Protein AF-A0A949AQY8-F1 (afdb_monomer_lite)

Sequence (163 aa):
MTEFRLSLLKDKSLTNIFSSAYTLDAFHAQTDYSQVKEKFYSFITTLPIKVDVLVVDKLLCYEPLKRNPGKMYGIMAGELIKNLCHQSKNTEIVFSRKDSKLKLRQELEAEVERVRLGYLKDHPKLNANLKLSYYHNPHYTHGGLQVADYIAFAIYQIYERGN

Structure (mmCIF, N/CA/C/O backbone):
data_AF-A0A949AQY8-F1
#
_entry.id   AF-A0A949AQY8-F1
#
loop_
_atom_site.group_PDB
_atom_site.id
_atom_site.type_symbol
_atom_site.label_atom_id
_atom_site.label_alt_id
_atom_site.label_comp_id
_atom_site.label_asym_id
_atom_site.label_entity_id
_atom_site.label_seq_id
_atom_site.pdbx_PDB_ins_code
_atom_site.Cartn_x
_atom_site.Cartn_y
_atom_site.Cartn_z
_atom_site.occupancy
_atom_site.B_iso_or_equiv
_atom_site.auth_seq_id
_atom_site.auth_comp_id
_atom_site.auth_asym_id
_atom_site.auth_atom_id
_atom_site.pdbx_PDB_model_num
ATOM 1 N N . MET A 1 1 ? 16.036 -3.724 -0.574 1.00 78.44 1 MET A N 1
ATOM 2 C CA . MET A 1 1 ? 15.665 -2.883 -1.740 1.00 78.44 1 MET A CA 1
ATOM 3 C C . MET A 1 1 ? 16.893 -2.374 -2.487 1.00 78.44 1 MET A C 1
ATOM 5 O O . MET A 1 1 ? 17.013 -2.650 -3.670 1.00 78.44 1 MET A O 1
ATOM 9 N N . THR A 1 2 ? 17.835 -1.699 -1.818 1.00 80.06 2 THR A N 1
ATOM 10 C CA . THR A 1 2 ? 19.100 -1.240 -2.428 1.00 80.06 2 THR A CA 1
ATOM 11 C C . THR A 1 2 ? 19.899 -2.373 -3.074 1.00 80.06 2 THR A C 1
ATOM 13 O O . THR A 1 2 ? 20.317 -2.249 -4.218 1.00 80.06 2 THR A O 1
ATOM 16 N N . GLU A 1 3 ? 20.040 -3.513 -2.395 1.00 81.44 3 GLU A N 1
ATOM 17 C CA . GLU A 1 3 ? 20.748 -4.684 -2.937 1.00 81.44 3 GLU A CA 1
ATOM 18 C C . GLU A 1 3 ? 20.092 -5.246 -4.203 1.00 81.44 3 GLU A C 1
ATOM 20 O O . GLU A 1 3 ? 20.784 -5.553 -5.169 1.00 81.44 3 GLU A O 1
ATOM 25 N N . PHE A 1 4 ? 18.757 -5.306 -4.234 1.00 84.50 4 PHE A N 1
ATOM 26 C CA . PHE A 1 4 ? 18.011 -5.716 -5.423 1.00 84.50 4 PHE A CA 1
ATOM 27 C C . PHE A 1 4 ? 18.206 -4.729 -6.588 1.00 84.50 4 PHE A C 1
ATOM 29 O O . PHE A 1 4 ? 18.426 -5.135 -7.721 1.00 84.50 4 PHE A O 1
ATOM 36 N N . ARG A 1 5 ? 18.222 -3.415 -6.329 1.00 82.94 5 ARG A N 1
ATOM 37 C CA . ARG A 1 5 ? 18.551 -2.425 -7.374 1.00 82.94 5 ARG A CA 1
ATOM 38 C C . ARG A 1 5 ? 19.953 -2.641 -7.939 1.00 82.94 5 ARG A C 1
ATOM 40 O O . ARG A 1 5 ? 20.141 -2.626 -9.152 1.00 82.94 5 ARG A O 1
ATOM 47 N N . LEU A 1 6 ? 20.930 -2.878 -7.063 1.00 81.75 6 LEU A N 1
ATOM 48 C CA . LEU A 1 6 ? 22.305 -3.154 -7.473 1.00 81.75 6 LEU A CA 1
ATOM 49 C C . LEU A 1 6 ? 22.423 -4.458 -8.269 1.00 81.75 6 LEU A C 1
ATOM 51 O O . LEU A 1 6 ? 23.270 -4.533 -9.158 1.00 81.75 6 LEU A O 1
ATOM 55 N N . SER A 1 7 ? 21.602 -5.472 -7.983 1.00 84.44 7 SER A N 1
ATOM 56 C CA . SER A 1 7 ? 21.606 -6.713 -8.763 1.00 84.44 7 SER A CA 1
ATOM 57 C C . SER A 1 7 ? 21.055 -6.501 -10.175 1.00 84.44 7 SER A C 1
ATOM 59 O O . SER A 1 7 ? 21.641 -7.025 -11.118 1.00 84.44 7 SER A O 1
ATOM 61 N N . LEU A 1 8 ? 20.024 -5.664 -10.348 1.00 83.19 8 LEU A N 1
ATOM 62 C CA . LEU A 1 8 ? 19.499 -5.310 -11.673 1.00 83.19 8 LEU A CA 1
ATOM 63 C C . LEU A 1 8 ? 20.511 -4.533 -12.522 1.00 83.19 8 LEU A C 1
ATOM 65 O O . LEU A 1 8 ? 20.662 -4.825 -13.703 1.00 83.19 8 LEU A O 1
ATOM 69 N N . LEU A 1 9 ? 21.240 -3.583 -11.927 1.00 80.94 9 LEU A N 1
ATOM 70 C CA . LEU A 1 9 ? 22.276 -2.816 -12.637 1.00 80.94 9 LEU A CA 1
ATOM 71 C C . LEU A 1 9 ? 23.455 -3.686 -13.102 1.00 80.94 9 LEU A C 1
ATOM 73 O O . LEU A 1 9 ? 24.149 -3.332 -14.051 1.00 80.94 9 LEU A O 1
ATOM 77 N N . LYS A 1 10 ? 23.691 -4.822 -12.435 1.00 82.00 10 LYS A N 1
ATOM 78 C CA . LYS A 1 10 ? 24.730 -5.797 -12.799 1.00 82.00 10 LYS A CA 1
ATOM 79 C C . LYS A 1 10 ? 24.245 -6.838 -13.812 1.00 82.00 10 LYS A C 1
ATOM 81 O O . LYS A 1 10 ? 25.057 -7.621 -14.308 1.00 82.00 10 LYS A O 1
ATOM 86 N N . ASP A 1 11 ? 22.949 -6.872 -14.115 1.00 81.81 11 ASP A N 1
ATOM 87 C CA . ASP A 1 11 ? 22.365 -7.839 -15.035 1.00 81.81 11 ASP A CA 1
ATOM 88 C C . ASP A 1 11 ? 22.599 -7.418 -16.492 1.00 81.81 11 ASP A C 1
ATOM 90 O O . ASP A 1 11 ? 21.939 -6.522 -17.023 1.00 81.81 11 ASP A O 1
ATOM 94 N N . LYS A 1 12 ? 23.525 -8.113 -17.164 1.00 79.81 12 LYS A N 1
ATOM 95 C CA . LYS A 1 12 ? 23.893 -7.861 -18.568 1.00 79.81 12 LYS A CA 1
ATOM 96 C C . LYS A 1 12 ? 22.720 -7.986 -19.548 1.00 79.81 12 LYS A C 1
ATOM 98 O O . LYS A 1 12 ? 22.785 -7.434 -20.642 1.00 79.81 12 LYS A O 1
ATOM 103 N N . SER A 1 13 ? 21.663 -8.722 -19.194 1.00 79.69 13 SER A N 1
ATOM 104 C CA . SER A 1 13 ? 20.462 -8.826 -20.035 1.00 79.69 13 SER A CA 1
ATOM 105 C C . SER A 1 13 ? 19.600 -7.560 -19.981 1.00 79.69 13 SER A C 1
ATOM 107 O O . SER A 1 13 ? 18.867 -7.275 -20.925 1.00 79.69 13 SER A O 1
ATOM 109 N N . LEU A 1 14 ? 19.722 -6.773 -18.906 1.00 77.94 14 LEU A N 1
ATOM 110 C CA . LEU A 1 14 ? 18.962 -5.542 -18.686 1.00 77.94 14 LEU A CA 1
ATOM 111 C C . LEU A 1 14 ? 19.755 -4.280 -19.034 1.00 77.94 14 LEU A C 1
ATOM 113 O O . LEU A 1 14 ? 19.150 -3.250 -19.325 1.00 77.94 14 LEU A O 1
ATOM 117 N N . THR A 1 15 ? 21.090 -4.342 -19.061 1.00 69.50 15 THR A N 1
ATOM 118 C CA . THR A 1 15 ? 21.946 -3.189 -19.403 1.00 69.50 15 THR A CA 1
ATOM 119 C C . THR A 1 15 ? 21.655 -2.607 -20.786 1.00 69.50 15 THR A C 1
ATOM 121 O O . THR A 1 15 ? 21.869 -1.421 -20.992 1.00 69.50 15 THR A O 1
ATOM 124 N N . ASN A 1 16 ? 21.128 -3.412 -21.715 1.00 66.94 16 ASN A N 1
ATOM 125 C CA . ASN A 1 16 ? 20.727 -2.950 -23.051 1.00 66.94 16 ASN A CA 1
ATOM 126 C C . ASN A 1 16 ? 19.332 -2.296 -23.076 1.00 66.94 16 ASN A C 1
ATOM 128 O O . ASN A 1 16 ? 18.973 -1.650 -24.056 1.00 66.94 16 ASN A O 1
ATOM 132 N N . ILE A 1 17 ? 18.536 -2.498 -22.023 1.00 69.56 17 ILE A N 1
ATOM 133 C CA . ILE A 1 17 ? 17.164 -1.989 -21.872 1.00 69.56 17 ILE A CA 1
ATOM 134 C C . ILE A 1 17 ? 17.182 -0.663 -21.105 1.00 69.56 17 ILE A C 1
ATOM 136 O O . ILE A 1 17 ? 16.394 0.244 -21.377 1.00 69.56 17 ILE A O 1
ATOM 140 N N . PHE A 1 18 ? 18.111 -0.520 -20.160 1.00 68.75 18 PHE A N 1
ATOM 141 C CA . PHE A 1 18 ? 18.341 0.740 -19.475 1.00 68.75 18 PHE A CA 1
ATOM 142 C C . PHE A 1 18 ? 19.016 1.727 -20.429 1.00 68.75 18 PHE A C 1
ATOM 144 O O . PHE A 1 18 ? 20.221 1.679 -20.660 1.00 68.75 18 PHE A O 1
ATOM 151 N N . SER A 1 19 ? 18.231 2.647 -20.997 1.00 57.84 19 SER A N 1
ATOM 152 C CA . SER A 1 19 ? 18.802 3.832 -21.646 1.00 57.84 19 SER A CA 1
ATOM 153 C C . SER A 1 19 ? 19.689 4.590 -20.650 1.00 57.84 19 SER A C 1
ATOM 155 O O . SER A 1 19 ? 19.437 4.545 -19.445 1.00 57.84 19 SER A O 1
ATOM 157 N N . SER A 1 20 ? 20.658 5.367 -21.134 1.00 52.75 20 SER A N 1
ATOM 158 C CA . SER A 1 20 ? 21.487 6.242 -20.287 1.00 52.75 20 SER A CA 1
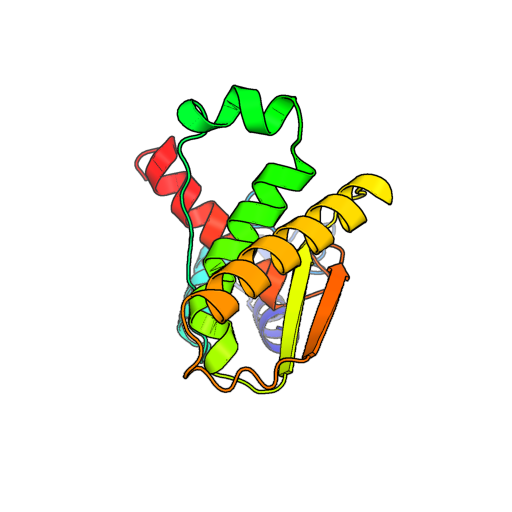ATOM 159 C C . SER A 1 20 ? 20.681 7.247 -19.442 1.00 52.75 20 SER A C 1
ATOM 161 O O . SER A 1 20 ? 21.214 7.789 -18.479 1.00 52.75 20 SER A O 1
ATOM 163 N N . ALA A 1 21 ? 19.404 7.476 -19.778 1.00 50.38 21 ALA A N 1
ATOM 164 C CA . ALA A 1 21 ? 18.471 8.343 -19.060 1.00 50.38 21 ALA A CA 1
ATOM 165 C C . ALA A 1 21 ? 17.556 7.607 -18.058 1.00 50.38 21 ALA A C 1
ATOM 167 O O . ALA A 1 21 ? 16.819 8.259 -17.320 1.00 50.38 21 ALA A O 1
ATOM 168 N N . TYR A 1 22 ? 17.558 6.269 -18.027 1.00 59.12 22 TYR A N 1
ATOM 169 C CA . TYR A 1 22 ? 16.715 5.504 -17.108 1.00 59.12 22 TYR A CA 1
ATOM 170 C C . TYR A 1 22 ? 17.443 5.331 -15.777 1.00 59.12 22 TYR A C 1
ATOM 172 O O . TYR A 1 22 ? 18.309 4.466 -15.630 1.00 59.12 22 TYR A O 1
ATOM 180 N N . THR A 1 23 ? 17.101 6.166 -14.800 1.00 60.38 23 THR A N 1
ATOM 181 C CA . THR A 1 23 ? 17.621 6.017 -13.445 1.00 60.38 23 THR A CA 1
ATOM 182 C C . THR A 1 23 ? 16.751 5.038 -12.6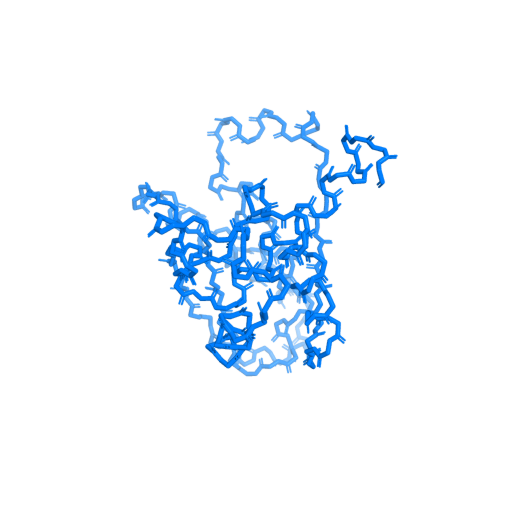58 1.00 60.38 23 THR A C 1
ATOM 184 O O . THR A 1 23 ? 15.545 5.213 -12.500 1.00 60.38 23 THR A O 1
ATOM 187 N N . LEU A 1 24 ? 17.374 3.984 -12.123 1.00 67.81 24 LEU A N 1
ATOM 188 C CA . LEU A 1 24 ? 16.759 3.002 -11.212 1.00 67.81 24 LEU A CA 1
ATOM 189 C C . LEU A 1 24 ? 16.553 3.569 -9.791 1.00 67.81 24 LEU A C 1
ATOM 191 O O . LEU A 1 24 ? 16.626 2.850 -8.789 1.00 67.81 24 LEU A O 1
ATOM 195 N N . ASP A 1 25 ? 16.304 4.874 -9.688 1.00 70.06 25 ASP A N 1
ATOM 196 C CA . ASP A 1 25 ? 16.135 5.583 -8.418 1.00 70.06 25 ASP A CA 1
ATOM 197 C C . ASP A 1 25 ? 14.864 5.127 -7.693 1.00 70.06 25 ASP A C 1
ATOM 199 O O . ASP A 1 25 ? 14.797 5.121 -6.456 1.00 70.06 25 ASP A O 1
ATOM 203 N N . ALA A 1 26 ? 13.866 4.688 -8.461 1.00 76.06 26 ALA A N 1
ATOM 204 C CA . ALA A 1 26 ? 12.582 4.213 -7.983 1.00 76.06 26 ALA A CA 1
ATOM 205 C C . ALA A 1 26 ? 11.979 3.183 -8.938 1.00 76.06 26 ALA A C 1
ATOM 207 O O . ALA A 1 26 ? 12.093 3.326 -10.151 1.00 76.06 26 ALA A O 1
ATOM 208 N N . PHE A 1 27 ? 11.298 2.184 -8.380 1.00 84.31 27 PHE A N 1
ATOM 209 C CA . PHE A 1 27 ? 10.459 1.279 -9.159 1.00 84.31 27 PHE A CA 1
ATOM 210 C C . PHE A 1 27 ? 9.050 1.861 -9.304 1.00 84.31 27 PHE A C 1
ATOM 212 O O . PHE A 1 27 ? 8.491 2.392 -8.340 1.00 84.31 27 PHE A O 1
ATOM 219 N N . HIS A 1 28 ? 8.490 1.743 -10.504 1.00 84.69 28 HIS A N 1
ATOM 220 C CA . HIS A 1 28 ? 7.180 2.247 -10.895 1.00 84.69 28 HIS A CA 1
ATOM 221 C C . HIS A 1 28 ? 6.431 1.196 -11.715 1.00 84.69 28 HIS A C 1
ATOM 223 O O . HIS A 1 28 ? 6.696 0.998 -12.905 1.00 84.69 28 HIS A O 1
ATOM 229 N N . ALA A 1 29 ? 5.430 0.561 -11.110 1.00 87.38 29 ALA A N 1
ATOM 230 C CA . ALA A 1 29 ? 4.773 -0.599 -11.708 1.00 87.38 29 ALA A CA 1
ATOM 231 C C . ALA A 1 29 ? 4.121 -0.305 -13.071 1.00 87.38 29 ALA A C 1
ATOM 233 O O . ALA A 1 29 ? 4.040 -1.178 -13.935 1.00 87.38 29 ALA A O 1
ATOM 234 N N . GLN A 1 30 ? 3.687 0.938 -13.299 1.00 85.88 30 GLN A N 1
ATOM 235 C CA . GLN A 1 30 ? 3.091 1.359 -14.565 1.00 85.88 30 GLN A CA 1
ATOM 236 C C . GLN A 1 30 ? 4.126 1.510 -15.692 1.00 85.88 30 GLN A C 1
ATOM 238 O O . GLN A 1 30 ? 3.874 1.038 -16.802 1.00 85.88 30 GLN A O 1
ATOM 243 N N . THR A 1 31 ? 5.264 2.155 -15.423 1.00 85.75 31 THR A N 1
ATOM 244 C CA . THR A 1 31 ? 6.214 2.623 -16.452 1.00 85.75 31 THR A CA 1
ATOM 245 C C . THR A 1 31 ? 7.440 1.741 -16.622 1.00 85.75 31 THR A C 1
ATOM 247 O O . THR A 1 31 ? 8.113 1.854 -17.642 1.00 85.75 31 THR A O 1
ATOM 250 N N . ASP A 1 32 ? 7.747 0.884 -15.649 1.00 87.19 32 ASP A N 1
ATOM 251 C CA . ASP A 1 32 ? 8.920 0.018 -15.730 1.00 87.19 32 ASP A CA 1
ATOM 252 C C . ASP A 1 32 ? 8.817 -0.963 -16.904 1.00 87.19 32 ASP A C 1
ATOM 254 O O . ASP A 1 32 ? 7.729 -1.342 -17.344 1.00 87.19 32 ASP A O 1
ATOM 258 N N . TYR A 1 33 ? 9.966 -1.392 -17.422 1.00 88.00 33 TYR A N 1
ATOM 259 C CA . TYR A 1 33 ? 10.027 -2.402 -18.477 1.00 88.00 33 TYR A CA 1
ATOM 260 C C . TYR A 1 33 ? 9.546 -3.763 -17.962 1.00 88.00 33 TYR A C 1
ATOM 262 O O . TYR A 1 33 ? 9.762 -4.102 -16.798 1.00 88.00 33 TYR A O 1
ATOM 270 N N . SER A 1 34 ? 8.944 -4.583 -18.826 1.00 88.44 34 SER A N 1
ATOM 271 C CA . SER A 1 34 ? 8.384 -5.889 -18.439 1.00 88.44 34 SER A CA 1
ATOM 272 C C . SER A 1 34 ? 9.394 -6.793 -17.724 1.00 88.44 34 SER A C 1
ATOM 274 O O . SER A 1 34 ? 9.055 -7.409 -16.718 1.00 88.44 34 SER A O 1
ATOM 276 N N . GLN A 1 35 ? 10.651 -6.800 -18.175 1.00 88.81 35 GLN A N 1
ATOM 277 C CA . GLN A 1 35 ? 11.739 -7.579 -17.577 1.00 88.81 35 GLN A CA 1
ATOM 278 C C . GLN A 1 35 ? 12.077 -7.109 -16.154 1.00 88.81 35 GLN A C 1
ATOM 280 O O . GLN A 1 35 ? 12.407 -7.915 -15.285 1.00 88.81 35 GLN A O 1
ATOM 285 N N . VAL A 1 36 ? 11.982 -5.798 -15.899 1.00 88.62 36 VAL A N 1
ATOM 286 C CA . VAL A 1 36 ? 12.145 -5.236 -14.551 1.00 88.62 36 VAL A CA 1
ATOM 287 C C . VAL A 1 36 ? 10.972 -5.662 -13.681 1.00 88.62 36 VAL A C 1
ATOM 289 O O . VAL A 1 36 ? 11.193 -6.103 -12.553 1.00 88.62 36 VAL A O 1
ATOM 292 N N . LYS A 1 37 ? 9.741 -5.603 -14.212 1.00 90.56 37 LYS A N 1
ATOM 293 C CA . LYS A 1 37 ? 8.550 -5.991 -13.452 1.00 90.56 37 LYS A CA 1
ATOM 294 C C . LYS A 1 37 ? 8.589 -7.451 -13.034 1.00 90.56 37 LYS A C 1
ATOM 296 O O . LYS A 1 37 ? 8.368 -7.746 -11.867 1.00 90.56 37 LYS A O 1
ATOM 301 N N . GLU A 1 38 ? 8.924 -8.350 -13.954 1.00 91.62 38 GL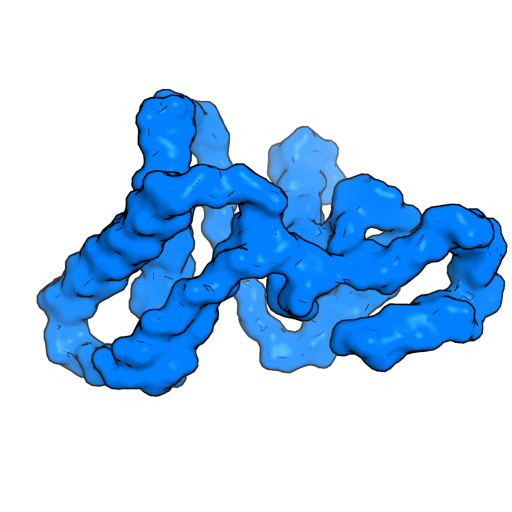U A N 1
ATOM 302 C CA . GLU A 1 38 ? 9.053 -9.785 -13.685 1.00 91.62 38 GLU A CA 1
ATOM 303 C C . GLU A 1 38 ? 10.058 -10.065 -12.559 1.00 91.62 38 GLU A C 1
ATOM 305 O O . GLU A 1 38 ? 9.756 -10.783 -11.599 1.00 91.62 38 GLU A O 1
ATOM 310 N N . LYS A 1 39 ? 11.238 -9.436 -12.623 1.00 91.62 39 LYS A N 1
ATOM 311 C CA . LYS A 1 39 ? 12.260 -9.570 -11.578 1.00 91.62 39 LYS A CA 1
ATOM 312 C C . LYS A 1 39 ? 11.808 -8.963 -10.253 1.00 91.62 39 LYS A C 1
ATOM 314 O O . LYS A 1 39 ? 12.098 -9.539 -9.208 1.00 91.62 39 LYS A O 1
ATOM 319 N N . PHE A 1 40 ? 11.098 -7.834 -10.273 1.00 92.06 40 PHE A N 1
ATOM 320 C CA . PHE A 1 40 ? 10.581 -7.208 -9.056 1.00 92.06 40 PHE A CA 1
ATOM 321 C C . PHE A 1 40 ? 9.479 -8.052 -8.406 1.00 92.06 40 PHE A C 1
ATOM 323 O O . PHE A 1 40 ? 9.522 -8.266 -7.198 1.00 92.06 40 PHE A O 1
ATOM 330 N N . TYR A 1 41 ? 8.548 -8.609 -9.187 1.00 93.75 41 TYR A N 1
ATOM 331 C CA . TYR A 1 41 ? 7.546 -9.552 -8.683 1.00 93.75 41 TYR A CA 1
ATOM 332 C C . TYR A 1 41 ? 8.200 -10.796 -8.089 1.00 93.75 41 TYR A C 1
ATOM 334 O O . TYR A 1 41 ? 7.886 -11.165 -6.959 1.00 93.75 41 TYR A O 1
ATOM 342 N N . SER A 1 42 ? 9.175 -11.378 -8.793 1.00 94.50 42 SER A N 1
ATOM 343 C CA . SER A 1 42 ? 9.957 -12.504 -8.273 1.00 94.50 42 SER A CA 1
ATOM 344 C C . SER A 1 42 ? 10.631 -12.140 -6.950 1.00 94.50 42 SER A C 1
ATOM 346 O O . SER A 1 42 ? 10.521 -12.878 -5.978 1.00 94.50 42 SER A O 1
ATOM 348 N N . PHE A 1 43 ? 11.249 -10.962 -6.856 1.00 94.12 43 PHE A N 1
ATOM 349 C CA . PHE A 1 43 ? 11.843 -10.483 -5.611 1.00 94.12 43 PHE A CA 1
ATOM 350 C C . PHE A 1 43 ? 10.816 -10.341 -4.481 1.00 94.12 43 PHE A C 1
ATOM 352 O O . PHE A 1 43 ? 11.088 -10.810 -3.377 1.00 94.12 43 PHE A O 1
ATOM 359 N N . ILE A 1 44 ? 9.628 -9.781 -4.743 1.00 94.81 44 ILE A N 1
ATOM 360 C CA . ILE A 1 44 ? 8.557 -9.667 -3.739 1.00 94.81 44 ILE A CA 1
ATOM 361 C C . ILE A 1 44 ? 8.217 -11.037 -3.140 1.00 94.81 44 ILE A C 1
ATOM 363 O O . ILE A 1 44 ? 8.080 -11.133 -1.923 1.00 94.81 44 ILE A O 1
ATOM 367 N N . THR A 1 45 ? 8.153 -12.101 -3.949 1.00 94.38 45 THR A N 1
ATOM 368 C CA . THR A 1 45 ? 7.847 -13.459 -3.451 1.00 94.38 45 THR A CA 1
ATOM 369 C C . THR A 1 45 ? 8.900 -14.037 -2.502 1.00 94.38 45 THR A C 1
ATOM 371 O O . THR A 1 45 ? 8.602 -14.961 -1.752 1.00 94.38 45 THR A O 1
ATOM 374 N N . THR A 1 46 ? 10.117 -13.485 -2.494 1.00 95.38 46 THR A N 1
ATOM 375 C CA . THR A 1 46 ? 11.193 -13.901 -1.577 1.00 95.38 46 THR A CA 1
ATOM 376 C C . THR A 1 46 ? 11.187 -13.137 -0.253 1.00 95.38 46 THR A C 1
ATOM 378 O O . THR A 1 46 ? 11.910 -13.501 0.675 1.00 95.38 46 THR A O 1
ATOM 381 N N . LEU A 1 47 ? 10.402 -12.060 -0.154 1.00 94.56 47 LEU A N 1
ATOM 382 C CA . LEU A 1 47 ? 10.349 -11.230 1.041 1.00 94.56 47 LEU A CA 1
ATOM 383 C C . LEU A 1 47 ? 9.517 -11.915 2.137 1.00 94.56 47 LEU A C 1
ATOM 385 O O . LEU A 1 47 ? 8.426 -12.410 1.855 1.00 94.56 47 LEU A O 1
ATOM 389 N N . PRO A 1 48 ? 9.957 -11.879 3.409 1.00 94.25 48 PRO A N 1
ATOM 390 C CA . PRO A 1 48 ? 9.204 -12.420 4.539 1.00 94.25 48 PRO A CA 1
ATOM 391 C C . PRO A 1 48 ? 8.100 -11.441 4.974 1.00 94.25 48 PRO A C 1
ATOM 393 O O . PRO A 1 48 ? 8.087 -10.953 6.104 1.00 94.25 48 PRO A O 1
ATOM 396 N N . ILE A 1 49 ? 7.203 -11.093 4.053 1.00 90.75 49 ILE A N 1
ATOM 397 C CA . ILE A 1 49 ? 6.126 -10.125 4.263 1.00 90.75 49 ILE A CA 1
ATOM 398 C C . ILE A 1 49 ? 4.773 -10.747 3.933 1.00 90.75 49 ILE A C 1
ATOM 400 O O . ILE A 1 49 ? 4.657 -11.614 3.069 1.00 90.75 49 ILE A O 1
ATOM 404 N N . LYS A 1 50 ? 3.732 -10.251 4.598 1.00 90.00 50 LYS A N 1
ATOM 405 C CA . LYS A 1 50 ? 2.340 -10.501 4.231 1.00 90.00 50 LYS A CA 1
ATOM 406 C C . LYS A 1 50 ? 1.783 -9.245 3.576 1.00 90.00 50 LYS A C 1
ATOM 408 O O . LYS A 1 50 ? 2.019 -8.143 4.069 1.00 90.00 50 LYS A O 1
ATOM 413 N N . VAL A 1 51 ? 1.049 -9.418 2.482 1.00 90.19 51 VAL A N 1
ATOM 414 C CA . VAL A 1 51 ? 0.376 -8.316 1.793 1.00 90.19 51 VAL A CA 1
ATOM 415 C C . VAL A 1 51 ? -1.125 -8.550 1.856 1.00 90.19 51 VAL A C 1
ATOM 417 O O . VAL A 1 51 ? -1.629 -9.521 1.301 1.00 90.19 51 VAL A O 1
ATOM 420 N N . ASP A 1 52 ? -1.822 -7.654 2.545 1.00 89.12 52 ASP A N 1
ATOM 421 C CA . ASP A 1 52 ? -3.279 -7.604 2.588 1.00 89.12 52 ASP A CA 1
ATOM 422 C C . ASP A 1 52 ? -3.763 -6.496 1.648 1.00 89.12 52 ASP A C 1
ATOM 424 O O . ASP A 1 52 ? -3.213 -5.392 1.642 1.00 89.12 52 ASP A O 1
ATOM 428 N N . VAL A 1 53 ? -4.783 -6.789 0.838 1.00 90.50 53 VAL A N 1
ATOM 429 C CA . VAL A 1 53 ? -5.304 -5.848 -0.160 1.00 90.50 53 VAL A CA 1
ATOM 430 C C . VAL A 1 53 ? -6.808 -5.697 -0.014 1.00 90.50 53 VAL A C 1
ATOM 432 O O . VAL A 1 53 ? -7.539 -6.679 0.078 1.00 90.50 53 VAL A O 1
ATOM 435 N N . LEU A 1 54 ? -7.262 -4.445 -0.042 1.00 89.88 54 LEU A N 1
ATOM 436 C CA . LEU A 1 54 ? -8.671 -4.091 -0.122 1.00 89.88 54 LEU A CA 1
ATOM 437 C C . LEU A 1 54 ? -8.978 -3.600 -1.539 1.00 89.88 54 LEU A C 1
ATOM 439 O O . LEU A 1 54 ? -8.474 -2.558 -1.959 1.00 89.88 54 LEU A O 1
ATOM 443 N N . VAL A 1 55 ? -9.810 -4.348 -2.261 1.00 88.75 55 VAL A N 1
ATOM 444 C CA . VAL A 1 55 ? -10.322 -3.957 -3.580 1.00 88.75 55 VAL A CA 1
ATOM 445 C C . VAL A 1 55 ? -11.699 -3.340 -3.398 1.00 88.75 55 VAL A C 1
ATOM 447 O O . VAL A 1 55 ? -12.539 -3.878 -2.679 1.00 88.75 55 VAL A O 1
ATOM 450 N N . VAL A 1 56 ? -11.923 -2.195 -4.036 1.00 86.75 56 VAL A N 1
ATOM 451 C CA . VAL A 1 56 ? -13.174 -1.446 -3.930 1.00 86.75 56 VAL A CA 1
ATOM 452 C C . VAL A 1 56 ? -13.679 -1.126 -5.327 1.00 86.75 56 VAL A C 1
ATOM 454 O O . VAL A 1 56 ? -12.923 -0.624 -6.158 1.00 86.75 56 VAL A O 1
ATOM 457 N N . ASP A 1 57 ? -14.966 -1.374 -5.566 1.00 87.19 57 ASP A N 1
ATOM 458 C CA . ASP A 1 57 ? -15.627 -0.954 -6.797 1.00 87.19 57 ASP A CA 1
ATOM 459 C C . ASP A 1 57 ? -15.724 0.577 -6.838 1.00 87.19 57 ASP A C 1
ATOM 461 O O . ASP A 1 57 ? -16.386 1.229 -6.016 1.00 87.19 57 ASP A O 1
ATOM 465 N N . LYS A 1 58 ? -15.044 1.159 -7.826 1.00 82.62 58 LYS A N 1
ATOM 466 C CA . LYS A 1 58 ? -14.984 2.602 -8.025 1.00 82.62 58 LYS A CA 1
ATOM 467 C C . LYS A 1 58 ? -16.362 3.206 -8.284 1.00 82.62 58 LYS A C 1
ATOM 469 O O . LYS A 1 58 ? -16.586 4.331 -7.846 1.00 82.62 58 LYS A O 1
ATOM 474 N N . LEU A 1 59 ? -17.271 2.506 -8.964 1.00 86.94 59 LEU A N 1
ATOM 475 C CA . LEU A 1 59 ? -18.616 3.008 -9.257 1.00 86.94 59 LEU A CA 1
ATOM 476 C C . LEU A 1 59 ? -19.456 3.102 -7.984 1.00 86.94 59 LEU A C 1
ATOM 478 O O . LEU A 1 59 ? -20.127 4.111 -7.772 1.00 86.94 59 LEU A O 1
ATOM 482 N N . LEU A 1 60 ? -19.340 2.116 -7.091 1.00 86.94 60 LEU A N 1
ATOM 483 C CA . LEU A 1 60 ? -20.030 2.134 -5.796 1.00 86.94 60 LEU A CA 1
ATOM 484 C C . LEU A 1 60 ? -19.512 3.241 -4.869 1.00 86.94 60 LEU A C 1
ATOM 486 O O . LEU A 1 60 ? -20.246 3.734 -4.013 1.00 86.94 60 LEU A O 1
ATOM 490 N N . CYS A 1 61 ? -18.257 3.658 -5.047 1.00 85.25 61 CYS A N 1
ATOM 491 C CA . CYS A 1 61 ? -17.602 4.638 -4.180 1.00 85.25 61 CYS A CA 1
ATOM 492 C C . CYS A 1 61 ? -17.347 5.996 -4.846 1.00 85.25 61 CYS A C 1
ATOM 494 O O . CYS A 1 61 ? -16.737 6.868 -4.224 1.00 85.25 61 CYS A O 1
ATOM 496 N N . TYR A 1 62 ? -17.823 6.209 -6.076 1.00 86.56 62 TYR A N 1
ATOM 497 C CA . TYR A 1 62 ? -17.503 7.395 -6.874 1.00 86.56 62 TYR A CA 1
ATOM 498 C C . TYR A 1 62 ? -17.937 8.697 -6.191 1.00 86.56 62 TYR A C 1
ATOM 500 O O . TYR A 1 62 ? -17.135 9.618 -6.022 1.00 86.56 62 TYR A O 1
ATOM 508 N N . GLU A 1 63 ? -19.195 8.765 -5.754 1.00 86.44 63 GLU A N 1
ATOM 509 C CA . GLU A 1 63 ? -19.744 9.952 -5.094 1.00 86.44 63 GLU A CA 1
ATOM 510 C C . GLU A 1 63 ? -19.040 10.263 -3.757 1.00 86.44 63 GLU A C 1
ATOM 512 O O . GLU A 1 63 ? -18.609 11.407 -3.568 1.00 86.44 63 GLU A O 1
ATOM 517 N N . PRO A 1 64 ? -18.835 9.286 -2.847 1.00 82.56 64 PRO A N 1
ATOM 518 C CA . PRO A 1 64 ? -18.007 9.483 -1.657 1.00 82.56 64 PRO A CA 1
ATOM 519 C C . PRO A 1 64 ? -16.579 9.956 -1.962 1.00 82.56 64 PRO A C 1
ATOM 521 O O . PRO A 1 64 ? -16.120 10.922 -1.349 1.00 82.56 64 PRO A O 1
ATOM 524 N N . LEU A 1 65 ? -15.899 9.330 -2.932 1.00 81.69 65 LEU A N 1
ATOM 525 C CA . LEU A 1 65 ? -14.531 9.680 -3.339 1.00 81.69 65 LEU A CA 1
ATOM 526 C C . LEU A 1 65 ? -14.435 11.115 -3.859 1.00 81.69 65 LEU A C 1
ATOM 528 O O . LEU A 1 65 ? -13.483 11.825 -3.542 1.00 81.69 65 LEU A O 1
ATOM 532 N N . LYS A 1 66 ? -15.424 11.556 -4.641 1.00 84.12 66 LYS A N 1
ATOM 533 C CA . LYS A 1 66 ? -15.466 12.909 -5.204 1.00 84.12 66 LYS A CA 1
ATOM 534 C C . LYS A 1 66 ? -15.694 13.973 -4.131 1.00 84.12 66 LYS A C 1
ATOM 536 O O . LYS A 1 66 ? -15.088 15.040 -4.196 1.00 84.12 66 LYS A O 1
ATOM 541 N N . ARG A 1 67 ? -16.573 13.707 -3.159 1.00 85.38 67 ARG A N 1
ATOM 542 C CA . ARG A 1 67 ? -16.954 14.687 -2.127 1.00 85.38 67 ARG A CA 1
ATOM 543 C C . ARG A 1 67 ? -15.943 14.772 -0.992 1.00 85.38 67 ARG A C 1
ATOM 545 O O . ARG A 1 67 ? -15.661 15.868 -0.515 1.00 85.38 67 ARG A O 1
ATOM 552 N N . ASN A 1 68 ? -15.437 13.629 -0.532 1.00 82.81 68 ASN A N 1
ATOM 553 C CA . ASN A 1 68 ? -14.520 13.559 0.599 1.00 82.81 68 ASN A CA 1
ATOM 554 C C . ASN A 1 68 ? -13.499 12.418 0.415 1.00 82.81 68 ASN A C 1
ATOM 556 O O . ASN A 1 68 ? -13.624 11.353 1.031 1.00 82.81 68 ASN A O 1
ATOM 560 N N . PRO A 1 69 ? -12.476 12.627 -0.435 1.00 80.69 69 PRO A N 1
ATOM 561 C CA . PRO A 1 69 ? -11.472 11.605 -0.710 1.00 80.69 69 PRO A CA 1
ATOM 562 C C . PRO A 1 69 ? -10.664 11.236 0.538 1.00 80.69 69 PRO A C 1
ATOM 564 O O . PRO A 1 69 ? -10.353 10.063 0.726 1.00 80.69 69 PRO A O 1
ATOM 567 N N . GLY A 1 70 ? -10.361 12.206 1.412 1.00 81.00 70 GLY A N 1
ATOM 568 C CA . GLY A 1 70 ? -9.629 11.967 2.662 1.00 81.00 70 GLY A CA 1
ATOM 569 C C . GLY A 1 70 ? -10.354 10.970 3.553 1.00 81.00 70 GLY A C 1
ATOM 570 O O . GLY A 1 70 ? -9.752 10.007 4.025 1.00 81.00 70 GLY A O 1
ATOM 571 N N . LYS A 1 71 ? -11.674 11.135 3.671 1.00 84.19 71 LYS A N 1
ATOM 572 C CA . LYS A 1 71 ? -12.531 10.209 4.402 1.00 84.19 71 LYS A CA 1
ATOM 573 C C . LYS A 1 71 ? -12.539 8.808 3.816 1.00 84.19 71 LYS A C 1
ATOM 575 O O . LYS A 1 71 ? -12.392 7.851 4.567 1.00 84.19 71 LYS A O 1
ATOM 580 N N . MET A 1 72 ? -12.681 8.670 2.500 1.00 85.31 72 MET A N 1
ATOM 581 C CA . MET A 1 72 ? -12.708 7.343 1.881 1.00 85.31 72 MET A CA 1
ATOM 582 C C . MET A 1 72 ? -11.375 6.607 2.066 1.00 85.31 72 MET A C 1
ATOM 584 O O . MET A 1 72 ? -11.363 5.476 2.547 1.00 85.31 72 MET A O 1
ATOM 588 N N . TYR A 1 73 ? -10.251 7.257 1.750 1.00 84.69 73 TYR A N 1
ATOM 589 C CA . TYR A 1 73 ? -8.932 6.642 1.914 1.00 84.69 73 TYR A CA 1
ATOM 590 C C . TYR A 1 73 ? -8.610 6.347 3.381 1.00 84.69 73 TYR A C 1
ATOM 592 O O . TYR A 1 73 ? -8.040 5.298 3.676 1.00 84.69 73 TYR A O 1
ATOM 600 N N . GLY A 1 74 ? -9.012 7.229 4.300 1.00 87.75 74 GLY A N 1
ATOM 601 C CA . GLY A 1 74 ? -8.834 7.015 5.733 1.00 87.75 74 GLY A CA 1
ATOM 602 C C . GLY A 1 74 ? -9.655 5.838 6.253 1.00 87.75 74 GLY A C 1
ATOM 603 O O . GLY A 1 74 ? -9.135 5.022 7.008 1.00 87.75 74 GLY A O 1
ATOM 604 N N . ILE A 1 75 ? -10.897 5.675 5.781 1.00 88.19 75 ILE A N 1
ATOM 605 C CA . ILE A 1 75 ? -11.717 4.499 6.098 1.00 88.19 75 ILE A CA 1
ATOM 606 C C . ILE A 1 75 ? -11.052 3.227 5.574 1.00 88.19 75 ILE A C 1
ATOM 608 O O . ILE A 1 75 ? -10.868 2.295 6.346 1.00 88.19 75 ILE A O 1
ATOM 612 N N . MET A 1 76 ? -10.640 3.196 4.304 1.00 88.31 76 MET A N 1
ATOM 613 C CA . MET A 1 76 ? -9.992 2.023 3.702 1.00 88.31 76 MET A CA 1
ATOM 614 C C . MET A 1 76 ? -8.714 1.615 4.445 1.00 88.31 76 MET A C 1
ATOM 616 O O . MET A 1 76 ? -8.520 0.441 4.752 1.00 88.31 76 MET A O 1
ATOM 620 N N . ALA A 1 77 ? -7.856 2.584 4.769 1.00 87.94 77 ALA A N 1
ATOM 621 C CA . ALA A 1 77 ? -6.659 2.336 5.566 1.00 87.94 77 ALA A CA 1
ATOM 622 C C . ALA A 1 77 ? -7.016 1.864 6.984 1.00 87.94 77 ALA A C 1
ATOM 624 O O . ALA A 1 77 ? -6.400 0.928 7.489 1.00 87.94 77 ALA A O 1
ATOM 625 N N . GLY A 1 78 ? -8.049 2.455 7.589 1.00 88.31 78 GLY A N 1
ATOM 626 C CA . GLY A 1 78 ? -8.628 2.019 8.854 1.00 88.31 78 GLY A CA 1
ATOM 627 C C . GLY A 1 78 ? -9.049 0.549 8.825 1.00 88.31 78 GLY A C 1
ATOM 628 O O . GLY A 1 78 ? -8.646 -0.205 9.704 1.00 88.31 78 GLY A O 1
ATOM 629 N N . GLU A 1 79 ? -9.803 0.125 7.806 1.00 88.81 79 GLU A N 1
ATOM 630 C CA . GLU A 1 79 ? -10.247 -1.266 7.628 1.00 88.81 79 GLU A CA 1
ATOM 631 C C . GLU A 1 79 ? -9.070 -2.247 7.567 1.00 88.81 79 GLU A C 1
ATOM 633 O O . GLU A 1 79 ? -9.094 -3.270 8.252 1.00 88.81 79 GLU A O 1
ATOM 638 N N . LEU A 1 80 ? -8.014 -1.911 6.817 1.00 87.50 80 LEU A N 1
ATOM 639 C CA . LEU A 1 80 ? -6.820 -2.753 6.700 1.00 87.50 80 LEU A CA 1
ATOM 640 C C . LEU A 1 80 ? -6.107 -2.950 8.046 1.00 87.50 80 LEU A C 1
ATOM 642 O O . LEU A 1 80 ? -5.582 -4.031 8.309 1.00 87.50 80 LEU A O 1
ATOM 646 N N . ILE A 1 81 ? -6.102 -1.940 8.923 1.00 84.00 81 ILE A N 1
ATOM 647 C CA . ILE A 1 81 ? -5.363 -2.017 10.190 1.00 84.00 81 ILE A CA 1
ATOM 648 C C . ILE A 1 81 ? -6.161 -2.612 11.354 1.00 84.00 81 ILE A C 1
ATOM 650 O O . ILE A 1 81 ? -5.537 -3.028 12.332 1.00 84.00 81 ILE A O 1
ATOM 654 N N . LYS A 1 82 ? -7.502 -2.693 11.288 1.00 83.50 82 LYS A N 1
ATOM 655 C CA . LYS A 1 82 ? -8.340 -3.210 12.399 1.00 83.50 82 LYS A CA 1
ATOM 656 C C . LYS A 1 82 ? -7.853 -4.563 12.914 1.00 83.50 82 LYS A C 1
ATOM 658 O O . LYS A 1 82 ? -7.733 -4.786 14.116 1.00 83.50 82 LYS A O 1
ATOM 663 N N . ASN A 1 83 ? -7.505 -5.449 11.985 1.00 73.75 83 ASN A N 1
ATOM 664 C CA . ASN A 1 83 ? -7.084 -6.812 12.295 1.00 73.75 83 ASN A CA 1
ATOM 665 C C . ASN A 1 83 ? -5.572 -6.954 12.494 1.00 73.75 83 ASN A C 1
ATOM 667 O O . ASN A 1 83 ? -5.107 -8.029 12.856 1.00 73.75 83 ASN A O 1
ATOM 671 N N . LEU A 1 84 ? -4.803 -5.888 12.285 1.00 78.94 84 LEU A N 1
ATOM 672 C CA . LEU A 1 84 ? -3.354 -5.879 12.489 1.00 78.94 84 LEU A CA 1
ATOM 673 C C . LEU A 1 84 ? -2.977 -5.215 13.808 1.00 78.94 84 LEU A C 1
ATOM 675 O O . LEU A 1 84 ? -1.930 -5.507 14.380 1.00 78.94 84 LEU A O 1
ATOM 679 N N . CYS A 1 85 ? -3.853 -4.357 14.329 1.00 72.31 85 CYS A N 1
ATOM 680 C CA . CYS A 1 85 ? -3.526 -3.504 15.454 1.00 72.31 85 CYS A CA 1
ATOM 681 C C . CYS A 1 85 ? -3.164 -4.318 16.716 1.00 72.31 85 CYS A C 1
ATOM 683 O O . CYS A 1 85 ? -2.245 -3.981 17.452 1.00 72.31 85 CYS A O 1
ATOM 685 N N . HIS A 1 86 ? -3.826 -5.447 16.948 1.00 75.56 86 HIS A N 1
ATOM 686 C CA . HIS A 1 86 ? -3.560 -6.300 18.107 1.00 75.56 86 HIS A CA 1
ATOM 687 C C . HIS A 1 86 ? -2.318 -7.197 17.959 1.00 75.56 86 HIS A C 1
ATOM 689 O O . HIS A 1 86 ? -1.950 -7.879 18.912 1.00 75.56 86 HIS A O 1
ATOM 695 N N . GLN A 1 87 ? -1.689 -7.235 16.781 1.00 79.50 87 GLN A N 1
ATOM 696 C CA . GLN A 1 87 ? -0.578 -8.145 16.491 1.00 79.50 87 GLN A CA 1
ATOM 697 C C . GLN A 1 87 ? 0.782 -7.560 16.889 1.00 79.50 87 GLN A C 1
ATOM 699 O O . GLN A 1 87 ? 1.738 -8.307 17.091 1.00 79.50 87 GLN A O 1
ATOM 704 N N . SER A 1 88 ? 0.892 -6.235 17.020 1.00 77.56 88 SER A N 1
ATOM 705 C CA . SER A 1 88 ? 2.146 -5.565 17.362 1.00 77.56 88 SER A CA 1
ATOM 706 C C . SER A 1 88 ? 1.927 -4.395 18.324 1.00 77.56 88 SER A C 1
ATOM 708 O O . SER A 1 88 ? 0.881 -3.751 18.344 1.00 77.56 88 SER A O 1
ATOM 710 N N . LYS A 1 89 ? 2.943 -4.103 19.144 1.00 75.00 89 LYS A N 1
ATOM 711 C CA . LYS A 1 89 ? 2.924 -2.938 20.048 1.00 75.00 89 LYS A CA 1
ATOM 712 C C . LYS A 1 89 ? 3.180 -1.624 19.295 1.00 75.00 89 LYS A C 1
ATOM 714 O O . LYS A 1 89 ? 2.684 -0.569 19.653 1.00 75.00 89 LYS A O 1
ATOM 719 N N . ASN A 1 90 ? 3.958 -1.658 18.223 1.00 76.44 90 ASN A N 1
ATOM 720 C CA . ASN A 1 90 ? 4.258 -0.464 17.439 1.00 76.44 90 ASN A CA 1
ATOM 721 C C . ASN A 1 90 ? 3.865 -0.740 15.996 1.00 76.44 90 ASN A C 1
ATOM 723 O O . ASN A 1 90 ? 4.366 -1.690 15.399 1.00 76.44 90 ASN A O 1
ATOM 727 N N . T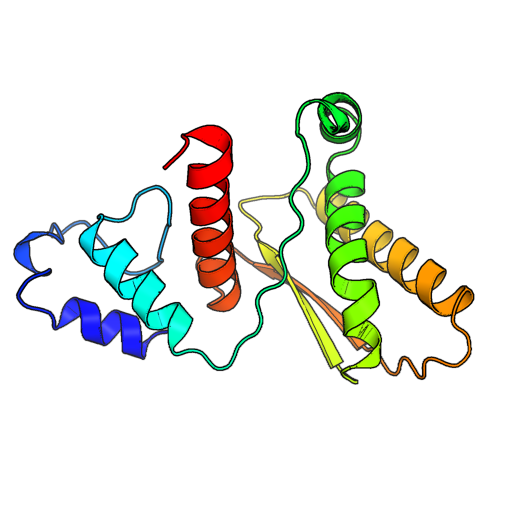HR A 1 91 ? 2.962 0.076 15.457 1.00 79.94 91 THR A N 1
ATOM 728 C CA . THR A 1 91 ? 2.527 -0.022 14.065 1.00 79.94 91 THR A CA 1
ATOM 729 C C . THR A 1 91 ? 2.784 1.313 13.389 1.00 79.94 91 THR A C 1
ATOM 731 O O . THR A 1 91 ? 2.274 2.354 13.799 1.00 79.94 91 THR A O 1
ATOM 734 N N . GLU A 1 92 ? 3.582 1.281 12.334 1.00 84.19 92 GLU A N 1
ATOM 735 C CA . GLU A 1 92 ? 3.812 2.443 11.488 1.00 84.19 92 GLU A CA 1
ATOM 736 C C . GLU A 1 92 ? 2.869 2.381 10.294 1.00 84.19 92 GLU A C 1
ATOM 738 O O . GLU A 1 92 ? 2.731 1.341 9.648 1.00 84.19 92 GLU A O 1
ATOM 743 N N . ILE A 1 93 ? 2.216 3.501 9.998 1.00 86.06 93 ILE A N 1
ATOM 744 C CA . ILE A 1 93 ? 1.336 3.625 8.843 1.00 86.06 93 ILE A CA 1
ATOM 745 C C . ILE A 1 93 ? 1.987 4.609 7.888 1.00 86.06 93 ILE A C 1
ATOM 747 O O . ILE A 1 93 ? 2.138 5.789 8.200 1.00 86.06 93 ILE A O 1
ATOM 751 N N . VAL A 1 94 ? 2.387 4.112 6.721 1.00 87.19 94 VAL A N 1
ATOM 752 C CA . VAL A 1 94 ? 3.056 4.913 5.697 1.00 87.19 94 VAL A CA 1
ATOM 753 C C . VAL A 1 94 ? 2.102 5.130 4.528 1.00 87.19 94 VAL A C 1
ATOM 755 O O . VAL A 1 94 ? 1.788 4.204 3.786 1.00 87.19 94 VAL A O 1
ATOM 758 N N . PHE A 1 95 ? 1.667 6.368 4.332 1.00 86.25 95 PHE A N 1
ATOM 759 C CA . PHE A 1 95 ? 0.908 6.794 3.169 1.00 86.25 95 PHE A CA 1
ATOM 760 C C . PHE A 1 95 ? 1.835 7.260 2.055 1.00 86.25 95 PHE A C 1
ATOM 762 O O . PHE A 1 95 ? 2.734 8.080 2.262 1.00 86.25 95 PHE A O 1
ATOM 769 N N . SER A 1 96 ? 1.562 6.774 0.846 1.00 83.88 96 SER A N 1
ATOM 770 C CA . SER A 1 96 ? 2.144 7.324 -0.372 1.00 83.88 96 SER A CA 1
ATOM 771 C C . SER A 1 96 ? 1.568 8.716 -0.638 1.00 83.88 96 SER A C 1
ATOM 773 O O . SER A 1 96 ? 0.350 8.899 -0.695 1.00 83.88 96 SER A O 1
ATOM 775 N N . ARG A 1 97 ? 2.437 9.714 -0.805 1.00 75.25 97 ARG A N 1
ATOM 776 C CA . ARG A 1 97 ? 2.054 11.089 -1.138 1.00 75.25 97 ARG A CA 1
ATOM 777 C C . ARG A 1 97 ? 2.823 11.571 -2.356 1.00 75.25 97 ARG A C 1
ATOM 779 O O . ARG A 1 97 ? 4.044 11.614 -2.315 1.00 75.25 97 ARG A O 1
ATOM 786 N N . LYS A 1 98 ? 2.110 12.025 -3.391 1.00 55.62 98 LYS A N 1
ATOM 787 C CA . LYS A 1 98 ? 2.737 12.808 -4.463 1.00 55.62 98 LYS A CA 1
ATOM 788 C C . LYS A 1 98 ? 2.853 14.281 -4.058 1.00 55.62 98 LYS A C 1
ATOM 790 O O . LYS A 1 98 ? 3.965 14.757 -4.004 1.00 55.62 98 LYS A O 1
ATOM 795 N N . ASP A 1 99 ? 1.753 14.925 -3.639 1.00 55.25 99 ASP A N 1
ATOM 796 C CA . ASP A 1 99 ? 1.714 16.318 -3.132 1.00 55.25 99 ASP A CA 1
ATOM 797 C C . ASP A 1 99 ? 0.380 16.636 -2.404 1.00 55.25 99 ASP A C 1
ATOM 799 O O . ASP A 1 99 ? -0.344 17.576 -2.735 1.00 55.25 99 ASP A O 1
ATOM 803 N N . SER A 1 100 ? -0.054 15.813 -1.441 1.00 62.12 100 SER A N 1
ATOM 804 C CA . SER A 1 100 ? -1.359 16.051 -0.795 1.00 62.12 100 SER A CA 1
ATOM 805 C C . SER A 1 100 ? -1.353 17.286 0.118 1.00 62.12 100 SER A C 1
ATOM 807 O O . SER A 1 100 ? -0.418 17.483 0.897 1.00 62.12 100 SER A O 1
ATOM 809 N N . LYS A 1 101 ? -2.423 18.096 0.061 1.00 74.69 101 LYS A N 1
ATOM 810 C CA . LYS A 1 101 ? -2.645 19.255 0.950 1.00 74.69 101 LYS A CA 1
ATOM 811 C C . LYS A 1 101 ? -2.691 18.811 2.420 1.00 74.69 101 LYS A C 1
ATOM 813 O O . LYS A 1 101 ? -3.216 17.737 2.710 1.00 74.69 101 LYS A O 1
ATOM 818 N N . LEU A 1 102 ? -2.221 19.660 3.347 1.00 80.75 102 LEU A N 1
ATOM 819 C CA . LEU A 1 102 ? -2.231 19.398 4.802 1.00 80.75 102 LEU A CA 1
ATOM 820 C C . LEU A 1 102 ? -3.585 18.877 5.303 1.00 80.75 102 LEU A C 1
ATOM 822 O O . LEU A 1 102 ? -3.638 17.871 6.003 1.00 80.75 102 LEU A O 1
ATOM 826 N N . LYS A 1 103 ? -4.671 19.502 4.842 1.00 80.31 103 LYS A N 1
ATOM 827 C CA . LYS A 1 103 ? -6.045 19.106 5.159 1.00 80.31 103 LYS A CA 1
ATOM 828 C C . LYS A 1 103 ? -6.345 17.638 4.829 1.00 80.31 103 LYS A C 1
ATOM 830 O O . LYS A 1 103 ? -6.877 16.929 5.671 1.00 80.31 103 LYS A O 1
ATOM 835 N N . LEU A 1 104 ? -5.952 17.164 3.643 1.00 79.38 104 LEU A N 1
ATOM 836 C CA . LEU A 1 104 ? -6.212 15.781 3.225 1.00 79.38 104 LEU A CA 1
ATOM 837 C C . LEU A 1 104 ? -5.474 14.777 4.119 1.00 79.38 104 LEU A C 1
ATOM 839 O O . LEU A 1 104 ? -5.988 13.702 4.398 1.00 79.38 104 LEU A O 1
ATOM 843 N N . ARG A 1 105 ? -4.266 15.134 4.568 1.00 83.00 105 ARG A N 1
ATOM 844 C CA . ARG A 1 105 ? -3.448 14.293 5.453 1.00 83.00 105 ARG A CA 1
ATOM 845 C C . ARG A 1 105 ? -4.124 14.133 6.812 1.00 83.00 105 ARG A C 1
ATOM 847 O O . ARG A 1 105 ? -4.286 13.012 7.273 1.00 83.00 105 ARG A O 1
ATOM 854 N N . GLN A 1 106 ? -4.581 15.246 7.383 1.00 85.75 106 GLN A N 1
ATOM 855 C CA . GLN A 1 106 ? -5.285 15.266 8.665 1.00 85.75 106 GLN A CA 1
ATOM 856 C C . GLN A 1 106 ? -6.621 14.519 8.605 1.00 85.75 106 GLN A C 1
ATOM 858 O O . GLN A 1 106 ? -6.928 13.755 9.512 1.00 85.75 106 GLN A O 1
ATOM 863 N N . GLU A 1 107 ? -7.402 14.706 7.536 1.00 86.38 107 GLU A N 1
ATOM 864 C CA . GLU A 1 107 ? -8.664 13.979 7.337 1.00 86.38 107 GLU A CA 1
ATOM 865 C C . GLU A 1 107 ? -8.437 12.469 7.263 1.00 86.38 107 GLU A C 1
ATOM 867 O O . GLU A 1 107 ? -9.179 11.700 7.868 1.00 86.38 107 GLU A O 1
ATOM 872 N N . LEU A 1 108 ? -7.391 12.048 6.552 1.00 86.38 108 LEU A N 1
ATOM 873 C CA . LEU A 1 108 ? -7.053 10.641 6.407 1.00 86.38 108 LEU A CA 1
ATOM 874 C C . LEU A 1 108 ? -6.653 10.033 7.759 1.00 86.38 108 LEU A C 1
ATOM 876 O O . LEU A 1 108 ? -7.227 9.024 8.165 1.00 86.38 108 LEU A O 1
ATOM 880 N N . GLU A 1 109 ? -5.720 10.665 8.475 1.00 89.06 109 GLU A N 1
ATOM 881 C CA . GLU A 1 109 ? -5.274 10.225 9.805 1.00 89.06 109 GLU A CA 1
ATOM 882 C C . GLU A 1 109 ? -6.437 10.150 10.805 1.00 89.06 109 GLU A C 1
ATOM 884 O O . GLU A 1 109 ? -6.595 9.150 11.505 1.00 89.06 109 GLU A O 1
ATOM 889 N N . ALA A 1 110 ? -7.300 11.172 10.832 1.00 90.38 110 ALA A N 1
ATOM 890 C CA . ALA A 1 110 ? -8.452 11.215 11.729 1.00 90.38 110 ALA A CA 1
ATOM 891 C C . ALA A 1 110 ? -9.435 10.064 11.468 1.00 90.38 110 ALA A C 1
ATOM 893 O O . ALA A 1 110 ? -9.998 9.493 12.402 1.00 90.38 110 ALA A O 1
ATOM 894 N N . GLU A 1 111 ? -9.643 9.706 10.204 1.00 90.12 111 GLU A N 1
ATOM 895 C CA . GLU A 1 111 ? -10.579 8.650 9.821 1.00 90.12 111 GLU A CA 1
ATOM 896 C C . GLU A 1 111 ? -10.006 7.256 10.095 1.00 90.12 111 GLU A C 1
ATOM 898 O O . GLU A 1 111 ? -10.741 6.389 10.570 1.00 90.12 111 GLU A O 1
ATOM 903 N N . VAL A 1 112 ? -8.693 7.066 9.927 1.00 89.56 112 VAL A N 1
ATOM 904 C CA . VAL A 1 112 ? -7.993 5.845 10.363 1.00 89.56 112 VAL A CA 1
ATOM 905 C C . VAL A 1 112 ? -8.146 5.651 11.871 1.00 89.56 112 VAL A C 1
ATOM 907 O O . VAL A 1 112 ? -8.562 4.578 12.319 1.00 89.56 112 VAL A O 1
ATOM 910 N N . GLU A 1 113 ? -7.879 6.696 12.661 1.00 88.69 113 GLU A N 1
ATOM 911 C CA . GLU A 1 113 ? -8.040 6.645 14.118 1.00 88.69 113 GLU A CA 1
ATOM 912 C C . GLU A 1 113 ? -9.487 6.379 14.524 1.00 88.69 113 GLU A C 1
ATOM 914 O O . GLU A 1 113 ? -9.736 5.536 15.387 1.00 88.69 113 GLU A O 1
ATOM 919 N N . ARG A 1 114 ? -10.459 7.041 13.886 1.00 91.00 114 ARG A N 1
ATOM 920 C CA . ARG A 1 114 ? -11.886 6.831 14.167 1.00 91.00 114 ARG A CA 1
ATOM 921 C C . ARG A 1 114 ? -12.276 5.368 13.979 1.00 91.00 114 ARG A C 1
ATOM 923 O O . ARG A 1 114 ? -12.959 4.796 14.829 1.00 91.00 114 ARG A O 1
ATOM 930 N N . VAL A 1 115 ? -11.846 4.769 12.872 1.00 89.25 115 VAL A N 1
ATOM 931 C CA . VAL A 1 115 ? -12.138 3.374 12.535 1.00 89.25 115 VAL A CA 1
ATOM 932 C C . VAL A 1 115 ? -11.476 2.414 13.529 1.00 89.25 115 VAL A C 1
ATOM 934 O O . VAL A 1 115 ? -12.131 1.490 14.017 1.00 89.25 115 VAL A O 1
ATOM 937 N N . ARG A 1 116 ? -10.216 2.667 13.898 1.00 85.75 116 ARG A N 1
ATOM 938 C CA . ARG A 1 116 ? -9.485 1.875 14.897 1.00 85.75 116 ARG A CA 1
ATOM 939 C C . ARG A 1 116 ? -10.123 1.957 16.281 1.00 85.75 116 ARG A C 1
ATOM 941 O O . ARG A 1 116 ? -10.351 0.927 16.908 1.00 85.75 116 ARG A O 1
ATOM 948 N N . LEU A 1 117 ? -10.402 3.165 16.769 1.00 86.75 117 LEU A N 1
ATOM 949 C CA . LEU A 1 117 ? -10.990 3.384 18.092 1.00 86.75 117 LEU A CA 1
ATOM 950 C C . LEU A 1 117 ? -12.387 2.764 18.193 1.00 86.75 117 LEU A C 1
ATOM 952 O O . LEU A 1 117 ? -12.709 2.172 19.221 1.00 86.75 117 LEU A O 1
ATOM 956 N N . GLY A 1 118 ? -13.183 2.839 17.120 1.00 89.50 118 GLY A N 1
ATOM 957 C CA . GLY A 1 118 ? -14.457 2.124 17.026 1.00 89.50 118 GLY A CA 1
ATOM 958 C C . GLY A 1 118 ? -14.269 0.615 17.174 1.00 89.50 118 GLY A C 1
ATOM 959 O O . GLY A 1 118 ? -14.885 0.003 18.040 1.00 89.50 118 GLY A O 1
ATOM 960 N N . TYR A 1 119 ? -13.336 0.032 16.417 1.00 87.75 119 TYR A N 1
ATOM 961 C CA . TYR A 1 119 ? -13.046 -1.399 16.503 1.00 87.75 119 TYR A CA 1
ATOM 962 C C . TYR A 1 119 ? -12.605 -1.834 17.910 1.00 87.75 119 TYR A C 1
ATOM 964 O O . TYR A 1 119 ? -13.088 -2.842 18.418 1.00 87.75 119 TYR A O 1
ATOM 972 N N . LEU A 1 120 ? -11.736 -1.068 18.577 1.00 85.38 120 LEU A N 1
ATOM 973 C CA . LEU A 1 120 ? -11.290 -1.384 19.940 1.00 85.38 120 LEU A CA 1
ATOM 974 C C . LEU A 1 120 ? -12.409 -1.277 20.976 1.00 85.38 120 LEU A C 1
ATOM 976 O O . LEU A 1 120 ? -12.459 -2.084 21.903 1.00 85.38 120 LEU A O 1
ATOM 980 N N . LYS A 1 121 ? -13.318 -0.311 20.811 1.00 88.88 121 LYS A N 1
ATOM 981 C CA . LYS A 1 121 ? -14.502 -0.176 21.666 1.00 88.88 121 LYS A CA 1
ATOM 982 C C . LYS A 1 121 ? -15.385 -1.425 21.594 1.00 88.88 121 LYS A C 1
ATOM 984 O O . LYS A 1 121 ? -15.872 -1.878 22.627 1.00 88.88 121 LYS A O 1
ATOM 989 N N . ASP A 1 122 ? -15.542 -1.990 20.400 1.00 89.81 122 ASP A N 1
ATOM 990 C CA . ASP A 1 122 ? -16.359 -3.186 20.170 1.00 89.81 122 ASP A CA 1
ATOM 991 C C . ASP A 1 122 ? -15.650 -4.483 20.614 1.00 89.81 122 ASP A C 1
ATOM 993 O O . ASP A 1 122 ? -16.291 -5.518 20.797 1.00 89.81 122 ASP A O 1
ATOM 997 N N . HIS A 1 123 ? -14.333 -4.430 20.852 1.00 86.31 123 HIS A N 1
ATOM 998 C CA . HIS A 1 123 ? -13.499 -5.581 21.212 1.00 86.31 123 HIS A CA 1
ATOM 999 C C . HIS A 1 123 ? -12.650 -5.304 22.470 1.00 86.31 123 HIS A C 1
ATOM 1001 O O . HIS A 1 123 ? -11.417 -5.312 22.406 1.00 86.31 123 HIS A O 1
ATOM 1007 N N . PRO A 1 124 ? -13.269 -5.133 23.654 1.00 85.50 124 PRO A N 1
ATOM 1008 C CA . PRO A 1 124 ? -12.591 -4.661 24.870 1.00 85.50 124 PRO A CA 1
ATOM 1009 C C . PRO A 1 124 ? -11.516 -5.613 25.422 1.00 85.50 124 PRO A C 1
ATOM 1011 O O . PRO A 1 124 ? -10.730 -5.226 26.281 1.00 85.50 124 PRO A O 1
ATOM 1014 N N . LYS A 1 125 ? -11.472 -6.866 24.951 1.00 84.62 125 LYS A N 1
ATOM 1015 C CA . LYS A 1 125 ? -10.451 -7.856 25.337 1.00 84.62 125 LYS A CA 1
ATOM 1016 C C . LYS A 1 125 ? -9.153 -7.730 24.529 1.00 84.62 125 LYS A C 1
ATOM 1018 O O . LYS A 1 125 ? -8.169 -8.385 24.871 1.00 84.62 125 LYS A O 1
ATOM 1023 N N . LEU A 1 126 ? -9.137 -6.933 23.458 1.00 79.25 126 LEU A N 1
ATOM 1024 C CA . LEU A 1 126 ? -7.928 -6.699 22.673 1.00 79.25 126 LEU A CA 1
ATOM 1025 C C . LEU A 1 126 ? -7.000 -5.747 23.427 1.00 79.25 126 LEU A C 1
ATOM 1027 O O . LEU A 1 126 ? -7.309 -4.574 23.622 1.00 79.25 126 LEU A O 1
ATOM 1031 N N . ASN A 1 127 ? -5.830 -6.252 23.817 1.00 67.12 127 ASN A N 1
ATOM 1032 C CA . ASN A 1 127 ? -4.805 -5.440 24.459 1.00 67.12 127 ASN A CA 1
ATOM 1033 C C . ASN A 1 127 ? -4.006 -4.673 23.394 1.00 67.12 127 ASN A C 1
ATOM 1035 O O . ASN A 1 127 ? -2.934 -5.085 22.952 1.00 67.12 127 ASN A O 1
ATOM 1039 N N . ALA A 1 128 ? -4.593 -3.579 22.922 1.00 64.69 128 ALA A N 1
ATOM 1040 C CA . ALA A 1 128 ? -4.036 -2.743 21.876 1.00 64.69 128 ALA A CA 1
ATOM 1041 C C . ALA A 1 128 ? -3.006 -1.775 22.461 1.00 64.69 128 ALA A C 1
ATOM 1043 O O . ALA A 1 128 ? -3.308 -0.618 22.741 1.00 64.69 128 ALA A O 1
ATOM 1044 N N . ASN A 1 129 ? -1.769 -2.234 22.625 1.00 61.78 129 ASN A N 1
ATOM 1045 C CA . ASN A 1 129 ? -0.682 -1.369 23.071 1.00 61.78 129 ASN A CA 1
ATOM 1046 C C . ASN A 1 129 ? -0.059 -0.619 21.883 1.00 61.78 129 ASN A C 1
ATOM 1048 O O . ASN A 1 129 ? 1.156 -0.625 21.768 1.00 61.78 129 ASN A O 1
ATOM 1052 N N . LEU A 1 130 ? -0.886 -0.067 20.976 1.00 63.91 130 LEU A N 1
ATOM 1053 C CA . LEU A 1 130 ? -0.430 0.559 19.732 1.00 63.91 130 LEU A CA 1
ATOM 1054 C C . LEU A 1 130 ? 0.031 1.989 19.945 1.00 63.91 130 LEU A C 1
ATOM 1056 O O . LEU A 1 130 ? -0.761 2.866 20.296 1.00 63.91 130 LEU A O 1
ATOM 1060 N N . LYS A 1 131 ? 1.250 2.255 19.495 1.00 68.00 131 LYS A N 1
ATOM 1061 C CA . LYS A 1 131 ? 1.604 3.569 18.971 1.00 68.00 131 LYS A CA 1
ATOM 1062 C C . LYS A 1 131 ? 1.421 3.564 17.455 1.00 68.00 131 LYS A C 1
ATOM 1064 O O . LYS A 1 131 ? 2.059 2.758 16.777 1.00 68.00 131 LYS A O 1
ATOM 1069 N N . LEU A 1 132 ? 0.556 4.449 16.951 1.00 73.94 132 LEU A N 1
ATOM 1070 C CA . LEU A 1 132 ? 0.451 4.746 15.525 1.00 73.94 132 LEU A CA 1
ATOM 1071 C C . LEU A 1 132 ? 1.313 5.956 15.186 1.00 73.94 132 LEU A C 1
ATOM 1073 O O . LEU A 1 132 ? 1.142 7.037 15.748 1.00 73.94 132 LEU A O 1
ATOM 1077 N N . SER A 1 133 ? 2.249 5.745 14.269 1.00 79.88 133 SER A N 1
ATOM 1078 C CA . SER A 1 133 ? 3.052 6.806 13.671 1.00 79.88 133 SER A CA 1
ATOM 1079 C C . SER A 1 133 ? 2.653 6.946 12.210 1.00 79.88 133 SER A C 1
ATOM 1081 O O . SER A 1 133 ? 2.704 5.971 11.457 1.00 79.88 133 SER A O 1
ATOM 1083 N N . TYR A 1 134 ? 2.258 8.155 11.819 1.00 81.06 134 TYR A N 1
ATOM 1084 C CA . TYR A 1 134 ? 1.825 8.453 10.462 1.00 81.06 134 TYR A CA 1
ATOM 1085 C C . TYR A 1 134 ? 2.973 9.038 9.649 1.00 81.06 134 TYR A C 1
ATOM 1087 O O . TYR A 1 134 ? 3.431 10.159 9.881 1.00 81.06 134 TYR A O 1
ATOM 1095 N N . TYR A 1 135 ? 3.415 8.260 8.668 1.00 82.00 135 TYR A N 1
ATOM 1096 C CA . TYR A 1 135 ? 4.393 8.648 7.665 1.00 82.00 135 TYR A CA 1
ATOM 1097 C C . TYR A 1 135 ? 3.758 8.650 6.295 1.00 82.00 135 TYR A C 1
ATOM 1099 O O . TYR A 1 135 ? 2.618 8.253 6.085 1.00 82.00 135 TYR A O 1
ATOM 1107 N N . HIS A 1 136 ? 4.422 9.351 5.398 1.00 79.50 136 HIS A N 1
ATOM 1108 C CA . HIS A 1 136 ? 3.683 10.275 4.573 1.00 79.50 136 HIS A CA 1
ATOM 1109 C C . HIS A 1 136 ? 4.689 10.767 3.533 1.00 79.50 136 HIS A C 1
ATOM 1111 O O . HIS A 1 136 ? 5.186 11.899 3.540 1.00 79.50 136 HIS A O 1
ATOM 1117 N N . ASN A 1 137 ? 5.059 9.819 2.688 1.00 77.12 137 ASN A N 1
ATOM 1118 C CA . ASN A 1 137 ? 6.323 9.778 1.976 1.00 77.12 137 ASN A CA 1
ATOM 1119 C C . ASN A 1 137 ? 6.056 9.718 0.471 1.00 77.12 137 ASN A C 1
ATOM 1121 O O . ASN A 1 137 ? 5.075 9.091 0.061 1.00 77.12 137 ASN A O 1
ATOM 1125 N N . PRO A 1 138 ? 6.920 10.310 -0.370 1.00 76.38 138 PRO A N 1
ATOM 1126 C CA . PRO A 1 138 ? 6.892 9.992 -1.788 1.00 76.38 138 PRO A CA 1
ATOM 1127 C C . PRO A 1 138 ? 7.015 8.480 -1.984 1.00 76.38 138 PRO A C 1
ATOM 1129 O O . PRO A 1 138 ? 7.783 7.823 -1.278 1.00 76.38 138 PRO A O 1
ATOM 1132 N N . HIS A 1 139 ? 6.262 7.916 -2.929 1.00 71.69 139 HIS A N 1
ATOM 1133 C CA . HIS A 1 139 ? 6.184 6.462 -3.130 1.00 71.69 139 HIS A CA 1
ATOM 1134 C C . HIS A 1 139 ? 7.561 5.814 -3.343 1.00 71.69 139 HIS A C 1
ATOM 1136 O O . HIS A 1 139 ? 7.773 4.665 -2.968 1.00 71.69 139 HIS A O 1
ATOM 1142 N N . TYR A 1 140 ? 8.520 6.571 -3.876 1.00 74.88 140 TYR A N 1
ATOM 1143 C CA . TYR A 1 140 ? 9.881 6.117 -4.142 1.00 74.88 140 TYR A CA 1
ATOM 1144 C C . TYR A 1 140 ? 10.808 6.062 -2.920 1.00 74.88 140 TYR A C 1
ATOM 1146 O O . TYR A 1 140 ? 11.850 5.408 -2.989 1.00 74.88 140 TYR A O 1
ATOM 1154 N N . THR A 1 141 ? 10.476 6.713 -1.800 1.00 77.50 141 THR A N 1
ATOM 1155 C CA . THR A 1 141 ? 11.394 6.810 -0.646 1.00 77.50 141 THR A CA 1
ATOM 1156 C C . THR A 1 141 ? 11.255 5.663 0.349 1.00 77.50 141 THR A C 1
ATOM 1158 O O . THR A 1 141 ? 12.096 5.522 1.234 1.00 77.50 141 THR A O 1
ATOM 1161 N N . HIS A 1 142 ? 10.229 4.818 0.212 1.00 84.38 142 HIS A N 1
ATOM 1162 C CA . HIS A 1 142 ? 9.992 3.694 1.113 1.00 84.38 142 HIS A CA 1
ATOM 1163 C C . HIS A 1 142 ? 9.823 2.384 0.336 1.00 84.38 142 HIS A C 1
ATOM 1165 O O . HIS A 1 142 ? 8.999 2.287 -0.574 1.00 84.38 142 HIS A O 1
ATOM 1171 N N . GLY A 1 143 ? 10.583 1.348 0.705 1.00 86.25 143 GLY A N 1
ATOM 1172 C CA . GLY A 1 143 ? 10.553 0.054 0.011 1.00 86.25 143 GLY A CA 1
ATOM 1173 C C . GLY A 1 143 ? 9.175 -0.611 0.048 1.00 86.25 143 GLY A C 1
ATOM 1174 O O . GLY A 1 143 ? 8.721 -1.128 -0.966 1.00 86.25 143 GLY A O 1
ATOM 1175 N N . GLY A 1 144 ? 8.471 -0.516 1.181 1.00 89.69 144 GLY A N 1
ATOM 1176 C CA . GLY A 1 144 ? 7.108 -1.038 1.310 1.00 89.69 144 GLY A CA 1
ATOM 1177 C C . GLY A 1 144 ? 6.087 -0.328 0.413 1.00 89.69 144 GLY A C 1
ATOM 1178 O O . GLY A 1 144 ? 5.149 -0.967 -0.045 1.00 89.69 144 GLY A O 1
ATOM 1179 N N . LEU A 1 145 ? 6.293 0.959 0.095 1.00 89.12 145 LEU A N 1
ATOM 1180 C CA . LEU A 1 145 ? 5.409 1.680 -0.829 1.00 89.12 145 LEU A CA 1
ATOM 1181 C C . LEU A 1 145 ? 5.618 1.226 -2.278 1.00 89.12 145 LEU A C 1
ATOM 1183 O O . LEU A 1 145 ? 4.648 1.109 -3.014 1.00 89.12 145 LEU A O 1
ATOM 1187 N N . GLN A 1 146 ? 6.858 0.911 -2.667 1.00 89.62 146 GLN A N 1
ATOM 1188 C CA . GLN A 1 146 ? 7.154 0.335 -3.985 1.00 89.62 146 GLN A CA 1
ATOM 1189 C C . GLN A 1 146 ? 6.565 -1.073 -4.134 1.00 89.62 146 GLN A C 1
ATOM 1191 O O . GLN A 1 146 ? 6.007 -1.397 -5.177 1.00 89.62 146 GLN A O 1
ATOM 1196 N N . VAL A 1 147 ? 6.628 -1.896 -3.079 1.00 93.25 147 VAL A N 1
ATOM 1197 C CA . VAL A 1 147 ? 5.943 -3.201 -3.062 1.00 93.25 147 VAL A CA 1
ATOM 1198 C C . VAL A 1 147 ? 4.430 -3.017 -3.197 1.00 93.25 147 VAL A C 1
ATOM 1200 O O . VAL A 1 147 ? 3.813 -3.670 -4.035 1.00 93.25 147 VAL A O 1
ATOM 1203 N N . ALA A 1 148 ? 3.835 -2.106 -2.420 1.00 91.75 148 ALA A N 1
ATOM 1204 C CA . ALA A 1 148 ? 2.402 -1.831 -2.481 1.00 91.75 148 ALA A CA 1
ATOM 1205 C C . ALA A 1 148 ? 1.954 -1.336 -3.869 1.00 91.75 148 ALA A C 1
ATOM 1207 O O . ALA A 1 148 ? 0.931 -1.802 -4.359 1.00 91.75 148 ALA A O 1
ATOM 1208 N N . ASP A 1 149 ? 2.728 -0.459 -4.522 1.00 90.69 149 ASP A N 1
ATOM 1209 C CA . ASP A 1 149 ? 2.461 0.020 -5.889 1.00 90.69 149 ASP A CA 1
ATOM 1210 C C . ASP A 1 149 ? 2.419 -1.139 -6.896 1.00 90.69 149 ASP A C 1
ATOM 1212 O O . ASP A 1 149 ? 1.467 -1.284 -7.660 1.00 90.69 149 ASP A O 1
ATOM 1216 N N . TYR A 1 150 ? 3.408 -2.033 -6.835 1.00 93.75 150 TYR A N 1
ATOM 1217 C CA . TYR A 1 150 ? 3.491 -3.201 -7.710 1.00 93.75 150 TYR A CA 1
ATOM 1218 C C . TYR A 1 150 ? 2.357 -4.203 -7.515 1.00 93.75 150 TYR A C 1
ATOM 1220 O O . TYR A 1 150 ? 1.821 -4.717 -8.503 1.00 93.75 150 TYR A O 1
ATOM 1228 N N . ILE A 1 151 ? 1.978 -4.473 -6.264 1.00 94.75 151 ILE A N 1
ATOM 1229 C CA . ILE A 1 151 ? 0.855 -5.363 -5.955 1.00 94.75 151 ILE A CA 1
ATOM 1230 C C . ILE A 1 151 ? -0.473 -4.730 -6.376 1.00 94.75 151 ILE A C 1
ATOM 1232 O O . ILE A 1 151 ? -1.280 -5.389 -7.033 1.00 94.75 151 ILE A O 1
ATOM 1236 N N . ALA A 1 152 ? -0.687 -3.449 -6.066 1.00 91.50 152 ALA A N 1
ATOM 1237 C CA . ALA A 1 152 ? -1.887 -2.729 -6.482 1.00 91.50 152 ALA A CA 1
ATOM 1238 C C . ALA A 1 152 ? -2.020 -2.707 -8.010 1.00 91.50 152 ALA A C 1
ATOM 1240 O O . ALA A 1 152 ? -3.106 -2.941 -8.537 1.00 91.50 152 ALA A O 1
ATOM 1241 N N . PHE A 1 153 ? -0.913 -2.497 -8.727 1.00 91.94 153 PHE A N 1
ATOM 1242 C CA . PHE A 1 153 ? -0.896 -2.533 -10.184 1.00 91.94 153 PHE A CA 1
ATOM 1243 C C . PHE A 1 153 ? -1.203 -3.926 -10.741 1.00 91.94 153 PHE A C 1
ATOM 1245 O O . PHE A 1 153 ? -1.993 -4.026 -11.675 1.00 91.94 153 PHE A O 1
ATOM 1252 N N . ALA A 1 154 ? -0.633 -4.994 -10.171 1.00 92.94 154 ALA A N 1
ATOM 1253 C CA . ALA A 1 154 ? -0.924 -6.365 -10.600 1.00 92.94 154 ALA A CA 1
ATOM 1254 C C . ALA A 1 154 ? -2.418 -6.692 -10.459 1.00 92.94 154 ALA A C 1
ATOM 1256 O O . ALA A 1 154 ? -3.046 -7.172 -11.398 1.00 92.94 154 ALA A O 1
ATOM 1257 N N . ILE A 1 155 ? -3.007 -6.345 -9.313 1.00 92.69 155 ILE A N 1
ATOM 1258 C CA . ILE A 1 155 ? -4.438 -6.533 -9.058 1.00 92.69 155 ILE A CA 1
ATOM 1259 C C . ILE A 1 155 ? -5.270 -5.690 -10.025 1.00 92.69 155 ILE A C 1
ATOM 1261 O O . ILE A 1 155 ? -6.223 -6.194 -10.612 1.00 92.69 155 ILE A O 1
ATOM 1265 N N . TYR A 1 156 ? -4.885 -4.434 -10.254 1.00 89.94 156 TYR A N 1
ATOM 1266 C CA . TYR A 1 156 ? -5.542 -3.580 -11.240 1.00 89.94 156 TYR A CA 1
ATOM 1267 C C . TYR A 1 156 ? -5.533 -4.205 -12.646 1.00 89.94 156 TYR A C 1
ATOM 1269 O O . TYR A 1 156 ? -6.560 -4.184 -13.317 1.00 89.94 156 TYR A O 1
ATOM 1277 N N . GLN A 1 157 ? -4.417 -4.798 -13.092 1.00 90.12 157 GLN A N 1
ATOM 1278 C CA . GLN A 1 157 ? -4.356 -5.467 -14.400 1.00 90.12 157 GLN A CA 1
ATOM 1279 C C . GLN A 1 157 ? -5.364 -6.622 -14.509 1.00 90.12 157 GLN A C 1
ATOM 1281 O O . GLN A 1 157 ? -6.031 -6.732 -15.536 1.00 90.12 157 GLN A O 1
ATOM 1286 N N . ILE A 1 158 ? -5.521 -7.422 -13.453 1.00 88.94 158 ILE A N 1
ATOM 1287 C CA . ILE A 1 158 ? -6.478 -8.536 -13.431 1.00 88.94 158 ILE A CA 1
ATOM 1288 C C . ILE A 1 158 ? -7.913 -8.009 -13.551 1.00 88.94 158 ILE A C 1
ATOM 1290 O O . ILE A 1 158 ? -8.658 -8.422 -14.437 1.00 88.94 158 ILE A O 1
ATOM 1294 N N . TYR A 1 159 ? -8.300 -7.063 -12.690 1.00 85.88 159 TYR A N 1
ATOM 1295 C CA . TYR A 1 159 ? -9.691 -6.600 -12.615 1.00 85.88 159 TYR A CA 1
ATOM 1296 C C . TYR A 1 159 ? -10.114 -5.713 -13.789 1.00 85.88 159 TYR A C 1
ATOM 1298 O O . TYR A 1 159 ? -11.275 -5.747 -14.186 1.00 85.88 159 TYR A O 1
ATOM 1306 N N . GLU A 1 160 ? -9.202 -4.918 -14.348 1.00 82.19 160 GLU A N 1
ATOM 1307 C CA . GLU A 1 160 ? -9.557 -3.905 -15.353 1.00 82.19 160 GLU A CA 1
ATOM 1308 C C . GLU A 1 160 ? -9.133 -4.285 -16.769 1.00 82.19 160 GLU A C 1
ATOM 1310 O O . GLU A 1 160 ? -9.634 -3.709 -17.734 1.00 82.19 160 GLU A O 1
ATOM 1315 N N . ARG A 1 161 ? -8.209 -5.241 -16.918 1.00 81.00 161 ARG A N 1
ATOM 1316 C CA . ARG A 1 161 ? -7.730 -5.688 -18.233 1.00 81.00 161 ARG A CA 1
ATOM 1317 C C . ARG A 1 161 ? -7.907 -7.179 -18.493 1.00 81.00 161 ARG A C 1
ATOM 1319 O O . ARG A 1 161 ? -7.674 -7.589 -19.624 1.00 81.00 161 ARG A O 1
ATOM 1326 N N . GLY A 1 162 ? -8.342 -7.963 -17.502 1.00 71.62 162 GLY A N 1
ATOM 1327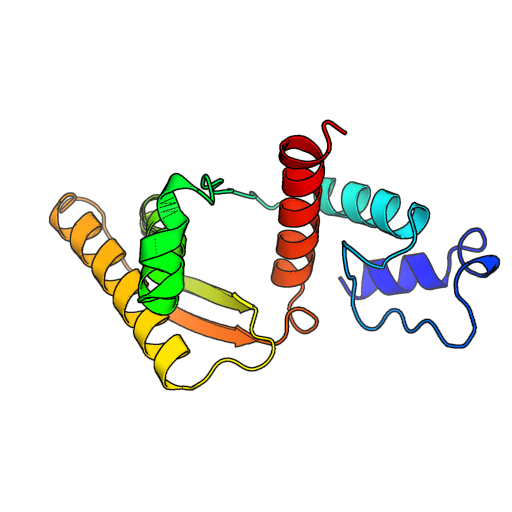 C CA . GLY A 1 162 ? -8.536 -9.409 -17.649 1.00 71.62 162 GLY A CA 1
ATOM 1328 C C . GLY A 1 162 ? -7.240 -10.173 -17.932 1.00 71.62 162 GLY A C 1
ATOM 1329 O O . GLY A 1 162 ? -7.293 -11.227 -18.562 1.00 71.62 162 GLY A O 1
ATOM 1330 N N . ASN A 1 163 ? -6.102 -9.607 -17.520 1.00 52.56 163 ASN A N 1
ATOM 1331 C CA . ASN A 1 163 ? -4.765 -10.177 -17.697 1.00 52.56 163 ASN A CA 1
ATOM 1332 C C . ASN A 1 163 ? -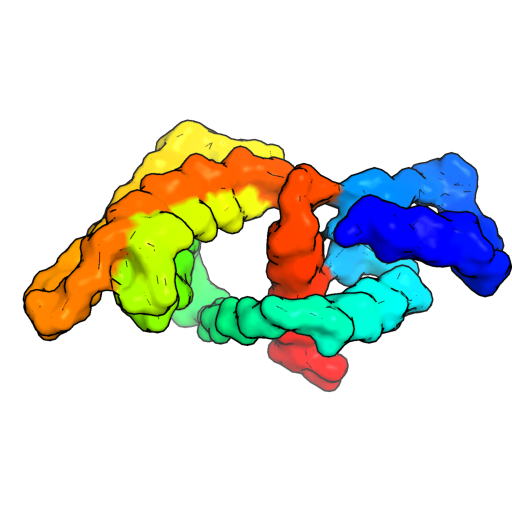4.366 -11.075 -16.529 1.00 52.56 163 ASN A C 1
ATOM 1334 O O . ASN A 1 163 ? -4.687 -10.698 -15.380 1.00 52.56 163 ASN A O 1
#

Secondary structure (DSSP, 8-state):
-HHHHHHHHT-TTTTTTS-TT--TTS--TTTS-HHHHHHHHHHHHHSS---------HHHHHHHHHH-HHHHHHHHHHHHHHTTGGG-SEEEEEEE-SS--HHHHHHHHHHHHHHHHHHHHH-TT----PEEEEEEE-GGG-HHHHHHHHHHHHHHHHHHH--

Foldseek 3Di:
DVVLLVVQCVDPVCVVVDDPPDDVLFDAQVPDDPVVLVSVVVVLVVDPDDDDDDDDDCVVCVVVCVPQVLLVLLQVLLVVCLVVQLVDLEDEDADADPDDDPVSLVSSPVNSVVSNVVSCVVVVVRPRNYDYDYHYDHLSPDPVSRVVNSVVVVVCCCPPVVD

pLDDT: mean 82.49, std 9.44, range [50.38, 95.38]

Radius of gyration: 18.22 Å; chains: 1; bounding box: 45×33×48 Å